Protein AF-A0A6B3G105-F1 (afdb_monomer)

Mean predicted aligned error: 6.86 Å

Solvent-accessible surface area (backbone atoms only — not comparable to full-atom values): 3333 Å² total; per-residue (Å²): 133,86,74,77,74,77,74,59,74,87,78,55,78,77,40,78,58,54,84,82,47,35,61,62,52,24,53,55,32,40,79,70,73,38,84,69,47,51,66,61,50,51,50,50,51,72,78,45,87,47,70,84

Secondary structure (DSSP, 8-state):
--PPPPPPGGGSPP-B--GGGHHHHHHHHHHTTPPP-HHHHHHHHHHS--B-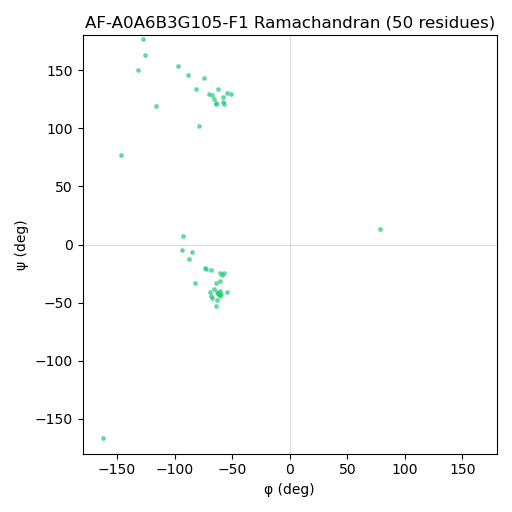

Structure (mmCIF, N/CA/C/O backbone):
data_AF-A0A6B3G105-F1
#
_entry.id   AF-A0A6B3G105-F1
#
loop_
_atom_site.group_PDB
_atom_site.id
_atom_s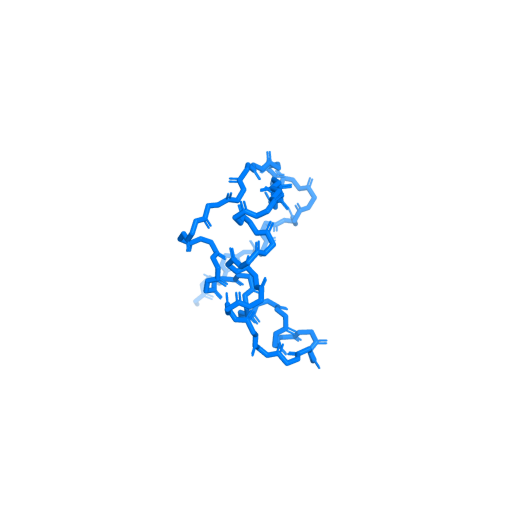ite.type_symbol
_atom_site.label_atom_id
_atom_site.label_alt_id
_atom_site.label_comp_id
_atom_site.label_asym_id
_atom_site.label_entity_id
_atom_site.label_seq_id
_atom_site.pdbx_PDB_ins_code
_atom_site.Cartn_x
_atom_site.Cartn_y
_atom_site.Cartn_z
_atom_site.occupancy
_atom_site.B_iso_or_equiv
_atom_site.auth_seq_id
_atom_site.auth_comp_id
_atom_site.auth_asym_id
_atom_site.auth_atom_id
_atom_site.pdbx_PDB_model_num
ATOM 1 N N . MET A 1 1 ? -16.107 -15.965 -23.025 1.00 49.25 1 MET A N 1
ATOM 2 C CA . MET A 1 1 ? -15.347 -15.986 -21.758 1.00 49.25 1 MET A CA 1
ATOM 3 C C . MET A 1 1 ? -15.759 -14.750 -20.979 1.00 49.25 1 MET A C 1
ATOM 5 O O . MET A 1 1 ? -15.514 -13.653 -21.454 1.00 49.25 1 MET A O 1
ATOM 9 N N . HIS A 1 2 ? -16.519 -14.912 -19.895 1.00 48.34 2 HIS A N 1
ATOM 10 C CA . HIS A 1 2 ? -16.973 -13.791 -19.070 1.00 48.34 2 HIS A CA 1
ATOM 11 C C . HIS A 1 2 ? -15.791 -13.379 -18.186 1.00 48.34 2 HIS A C 1
ATOM 13 O O . HIS A 1 2 ? -15.478 -14.083 -17.228 1.00 48.34 2 HIS A O 1
ATOM 19 N N . SER A 1 3 ? -15.090 -12.298 -18.535 1.00 60.28 3 SER A N 1
ATOM 20 C CA . SER A 1 3 ? -14.194 -11.658 -17.572 1.00 60.28 3 SER A CA 1
ATOM 21 C C . SER A 1 3 ? -15.074 -11.130 -16.441 1.00 60.28 3 SER A C 1
ATOM 23 O O . SER A 1 3 ? -15.986 -10.351 -16.730 1.00 60.2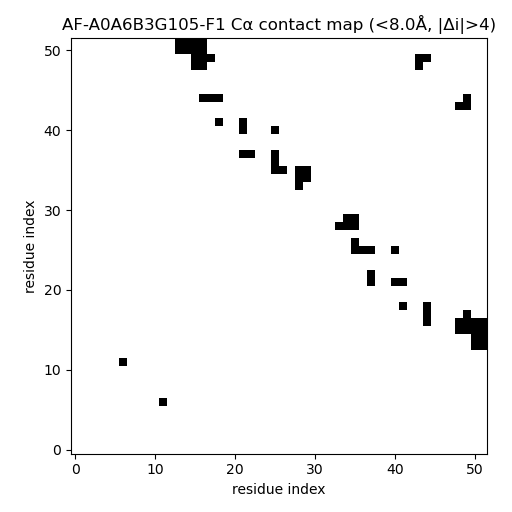8 3 SER A O 1
ATOM 25 N N . PRO A 1 4 ? -14.877 -11.553 -15.180 1.00 60.72 4 PRO A N 1
ATOM 26 C CA . PRO A 1 4 ? -15.556 -10.905 -14.073 1.00 60.72 4 PRO A CA 1
ATOM 27 C C . PRO A 1 4 ? -15.156 -9.431 -14.113 1.00 60.72 4 PRO A C 1
ATOM 29 O O . PRO A 1 4 ? -13.968 -9.106 -14.128 1.00 60.72 4 PRO A O 1
ATOM 32 N N . SER A 1 5 ? -16.145 -8.545 -14.213 1.00 65.19 5 SER A N 1
ATOM 33 C CA . SER A 1 5 ? -15.922 -7.104 -14.141 1.00 65.19 5 SER A CA 1
ATOM 34 C C . SER A 1 5 ? -15.095 -6.822 -12.883 1.00 65.19 5 SER A C 1
ATOM 36 O O . SER A 1 5 ? -15.451 -7.349 -11.821 1.00 65.19 5 SER A O 1
ATOM 38 N N . PRO A 1 6 ? -13.983 -6.067 -12.969 1.00 66.44 6 PRO A N 1
ATOM 39 C CA . PRO A 1 6 ? -13.190 -5.771 -11.789 1.00 66.44 6 PRO A CA 1
ATOM 40 C C . PRO A 1 6 ? -14.112 -5.085 -10.785 1.00 66.44 6 PRO A C 1
ATOM 42 O O . PRO A 1 6 ? -14.730 -4.066 -11.098 1.00 66.44 6 PRO A O 1
ATOM 45 N N . ARG A 1 7 ? -14.264 -5.681 -9.596 1.00 66.25 7 ARG A N 1
ATOM 46 C CA . ARG A 1 7 ? -14.934 -4.996 -8.490 1.00 66.25 7 ARG A CA 1
ATOM 47 C C . ARG A 1 7 ? -14.204 -3.678 -8.294 1.00 66.25 7 ARG A C 1
ATOM 49 O O . ARG A 1 7 ? -12.972 -3.671 -8.248 1.00 66.25 7 ARG A O 1
ATOM 56 N N . SER A 1 8 ? -14.956 -2.584 -8.234 1.00 73.44 8 SER A N 1
ATOM 57 C CA . SER A 1 8 ? -14.352 -1.278 -8.026 1.00 73.44 8 SER A CA 1
ATOM 58 C C . SER A 1 8 ? -13.578 -1.328 -6.713 1.00 73.44 8 SER A C 1
ATOM 60 O O . SER A 1 8 ? -14.122 -1.743 -5.691 1.00 73.44 8 SER A O 1
ATOM 62 N N . LEU A 1 9 ? -12.296 -0.951 -6.738 1.00 73.94 9 LEU A N 1
ATOM 63 C CA . LEU A 1 9 ? -11.436 -0.998 -5.548 1.00 73.94 9 LEU A CA 1
ATOM 64 C C . LEU A 1 9 ? -12.024 -0.175 -4.389 1.00 73.94 9 LEU A C 1
ATOM 66 O O . LEU A 1 9 ? -11.762 -0.473 -3.232 1.00 73.94 9 LEU A O 1
ATOM 70 N N . VAL A 1 10 ? -12.859 0.818 -4.709 1.00 77.88 10 V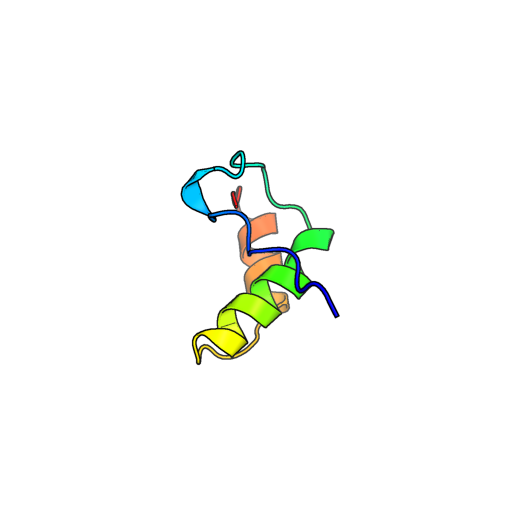AL A N 1
ATOM 71 C CA . VAL A 1 10 ? -13.568 1.674 -3.745 1.00 77.88 10 VAL A CA 1
ATOM 72 C C . VAL A 1 10 ? -14.643 0.938 -2.937 1.00 77.88 10 VAL A C 1
ATOM 74 O O . VAL A 1 10 ? -14.995 1.400 -1.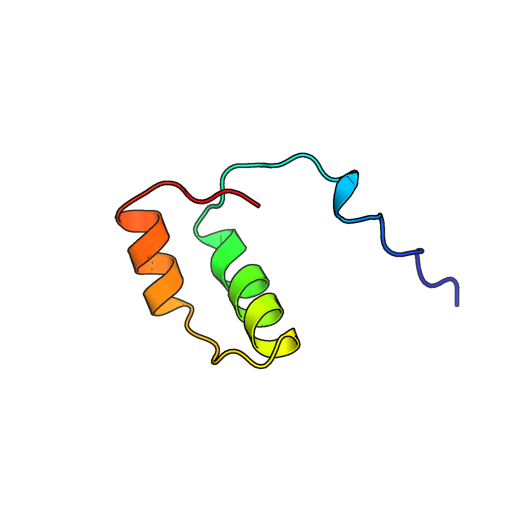859 1.00 77.88 10 VAL A O 1
ATOM 77 N N . ASP A 1 11 ? -15.146 -0.197 -3.434 1.00 84.12 11 ASP A N 1
ATOM 78 C CA . ASP A 1 11 ? -1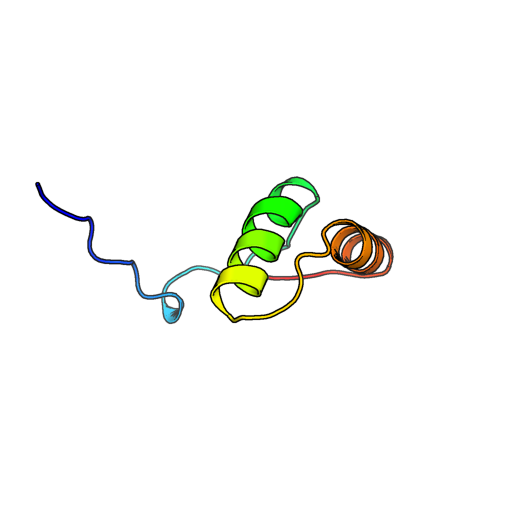6.177 -1.003 -2.766 1.00 84.12 11 ASP A CA 1
ATOM 79 C C . ASP A 1 11 ? -15.573 -2.122 -1.903 1.00 84.12 11 ASP A C 1
ATOM 81 O O . ASP A 1 11 ? -16.296 -2.863 -1.229 1.00 84.12 11 ASP A O 1
ATOM 85 N N . LEU A 1 12 ? -14.247 -2.295 -1.940 1.00 84.25 12 LEU A N 1
ATOM 86 C CA . LEU A 1 12 ? -13.570 -3.318 -1.156 1.00 84.25 12 LEU A CA 1
ATOM 87 C C . LEU A 1 12 ? -13.352 -2.829 0.283 1.00 84.25 12 LEU A C 1
ATOM 89 O O . LEU A 1 12 ? -12.901 -1.702 0.497 1.00 84.25 12 LEU A O 1
ATOM 93 N N . PRO A 1 13 ? -13.647 -3.667 1.293 1.00 87.25 13 PRO A N 1
ATOM 94 C CA . PRO A 1 13 ? -13.389 -3.308 2.676 1.00 87.25 13 PRO A CA 1
ATOM 95 C C . PRO A 1 13 ? -11.881 -3.233 2.922 1.00 87.25 13 PRO A C 1
ATOM 97 O O . PRO A 1 13 ? -11.156 -4.192 2.656 1.00 87.25 13 PRO A O 1
ATOM 100 N N . ILE A 1 14 ? -11.438 -2.115 3.497 1.00 89.25 14 ILE A N 1
ATOM 101 C CA . ILE A 1 14 ? -10.055 -1.938 3.941 1.00 89.25 14 ILE A CA 1
ATOM 102 C C . ILE A 1 14 ? -9.782 -2.913 5.086 1.00 89.25 14 ILE A C 1
ATOM 104 O O . ILE A 1 14 ? -10.487 -2.913 6.101 1.00 89.25 14 ILE A O 1
ATOM 108 N N . ARG A 1 15 ? -8.736 -3.729 4.952 1.00 91.56 15 ARG A N 1
ATOM 109 C CA . ARG A 1 15 ? -8.302 -4.673 5.987 1.00 91.56 15 ARG A CA 1
ATOM 110 C C . ARG A 1 15 ? -6.836 -4.484 6.340 1.00 91.56 15 ARG A C 1
ATOM 112 O O . ARG A 1 15 ? -6.064 -3.882 5.602 1.00 91.56 15 ARG A O 1
ATOM 119 N N . ARG A 1 16 ? -6.434 -5.031 7.488 1.00 90.75 16 ARG A N 1
ATOM 120 C CA . ARG A 1 16 ? -5.029 -5.034 7.905 1.00 90.75 16 ARG A CA 1
ATOM 121 C C . ARG A 1 16 ? -4.218 -5.980 7.022 1.00 90.75 16 ARG A C 1
ATOM 123 O O . ARG A 1 16 ? -4.584 -7.148 6.882 1.00 90.75 16 ARG A O 1
ATOM 130 N N . LEU A 1 17 ? -3.103 -5.484 6.501 1.00 90.75 17 LEU A N 1
ATOM 131 C CA . LEU A 1 17 ? -2.161 -6.275 5.721 1.00 90.75 17 LEU A CA 1
ATOM 132 C C . LEU A 1 17 ? -1.351 -7.197 6.631 1.00 90.75 17 LEU A C 1
ATOM 134 O O . LEU A 1 17 ? -0.980 -6.848 7.756 1.00 90.75 17 LEU A O 1
ATOM 138 N N . ASN A 1 18 ? -1.072 -8.389 6.130 1.00 87.88 18 ASN A N 1
ATOM 139 C CA . ASN A 1 18 ? -0.230 -9.384 6.770 1.00 87.88 18 ASN A CA 1
ATOM 140 C C . ASN A 1 18 ? 0.870 -9.848 5.804 1.00 87.88 18 ASN A C 1
ATOM 142 O O . ASN A 1 18 ? 0.941 -9.432 4.651 1.00 87.88 18 ASN A O 1
ATOM 146 N N . ARG A 1 19 ? 1.764 -10.719 6.282 1.00 86.12 19 ARG A N 1
ATOM 147 C CA . ARG A 1 19 ? 2.914 -11.184 5.492 1.00 86.12 19 ARG A CA 1
ATOM 148 C C . ARG A 1 19 ? 2.501 -11.906 4.195 1.00 86.12 19 ARG A C 1
ATOM 150 O O . ARG A 1 19 ? 3.278 -11.908 3.249 1.00 86.12 19 ARG A O 1
ATOM 157 N N . GLY A 1 20 ? 1.297 -12.483 4.139 1.00 88.62 20 GLY A N 1
ATOM 158 C CA . GLY A 1 20 ? 0.758 -13.118 2.932 1.00 88.62 20 GLY A CA 1
ATOM 159 C C . GLY A 1 20 ? 0.333 -12.125 1.847 1.00 88.62 20 GLY A C 1
ATOM 160 O O . GLY A 1 20 ? 0.289 -12.491 0.678 1.00 88.62 20 GLY A O 1
ATOM 161 N N . ASP A 1 21 ? 0.085 -10.865 2.212 1.00 89.06 21 ASP A N 1
ATOM 162 C CA . ASP A 1 21 ? -0.298 -9.810 1.271 1.00 89.06 21 ASP A CA 1
ATOM 163 C C . ASP A 1 21 ? 0.924 -9.142 0.602 1.00 89.06 21 ASP A C 1
ATOM 165 O O . ASP A 1 21 ? 0.760 -8.359 -0.330 1.00 89.06 21 ASP A O 1
ATOM 169 N N . LEU A 1 22 ? 2.155 -9.472 1.025 1.00 88.19 22 LEU A N 1
ATOM 170 C CA . LEU A 1 22 ? 3.388 -8.869 0.495 1.00 88.19 22 LEU A CA 1
ATOM 171 C C . LEU A 1 22 ? 3.572 -9.107 -1.005 1.00 88.19 22 LEU A C 1
ATOM 173 O O . LEU A 1 22 ? 3.912 -8.173 -1.724 1.00 88.19 22 LEU A O 1
ATOM 177 N N . VAL A 1 23 ? 3.333 -10.338 -1.463 1.00 89.12 23 VAL A N 1
ATOM 178 C CA . VAL A 1 23 ? 3.464 -10.719 -2.877 1.00 89.12 23 VAL A CA 1
ATOM 179 C C . VAL A 1 23 ? 2.441 -9.952 -3.734 1.00 89.12 23 VAL A C 1
ATOM 181 O O . VAL A 1 23 ? 2.873 -9.226 -4.628 1.00 89.12 23 VAL A O 1
ATOM 184 N N . PRO A 1 24 ? 1.125 -9.970 -3.417 1.00 87.75 24 PRO A N 1
ATOM 185 C CA . PRO A 1 24 ? 0.141 -9.130 -4.104 1.00 87.75 24 PRO A CA 1
ATOM 186 C C . PRO A 1 24 ? 0.470 -7.630 -4.100 1.00 87.75 24 PRO A C 1
ATOM 188 O O . PRO A 1 24 ? 0.274 -6.958 -5.109 1.00 87.75 24 PRO A O 1
ATOM 191 N N . CYS A 1 25 ? 0.963 -7.081 -2.983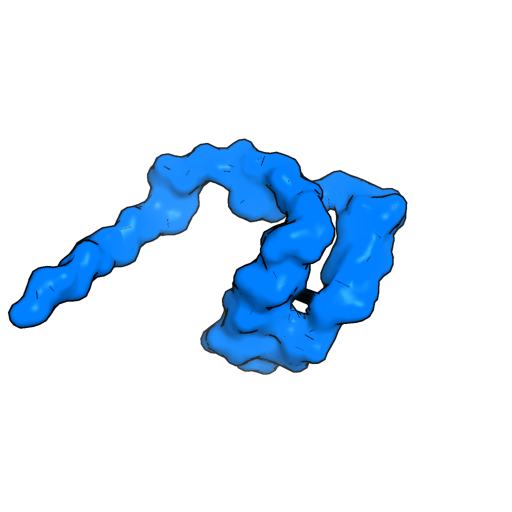 1.00 86.31 25 CYS A N 1
ATOM 192 C CA . CYS A 1 25 ? 1.362 -5.672 -2.909 1.00 86.31 25 CYS A CA 1
ATOM 193 C C . CYS A 1 25 ? 2.570 -5.366 -3.803 1.00 86.31 25 CYS A C 1
ATOM 195 O O . CYS A 1 25 ? 2.621 -4.307 -4.426 1.00 86.31 25 CYS A O 1
ATOM 197 N N . ALA A 1 26 ? 3.537 -6.280 -3.874 1.00 88.31 26 ALA A N 1
ATOM 198 C CA . ALA A 1 26 ? 4.714 -6.125 -4.712 1.00 88.31 26 ALA A CA 1
ATOM 199 C C . ALA A 1 26 ? 4.360 -6.208 -6.207 1.00 88.31 26 ALA A C 1
ATOM 201 O O . ALA A 1 26 ? 4.822 -5.368 -6.977 1.00 88.31 26 ALA A O 1
ATOM 202 N N . ASP A 1 27 ? 3.474 -7.133 -6.589 1.00 89.06 27 ASP A N 1
ATOM 203 C CA . ASP A 1 27 ? 2.926 -7.229 -7.950 1.00 89.06 27 ASP A CA 1
ATOM 204 C C . ASP A 1 27 ? 2.183 -5.935 -8.341 1.00 89.06 27 ASP A C 1
ATOM 206 O O . ASP A 1 27 ? 2.371 -5.395 -9.429 1.00 89.06 27 ASP A O 1
ATOM 210 N N . LEU A 1 28 ? 1.384 -5.378 -7.421 1.00 86.81 28 LEU A N 1
ATOM 211 C CA . LEU A 1 28 ? 0.634 -4.134 -7.625 1.00 86.81 28 L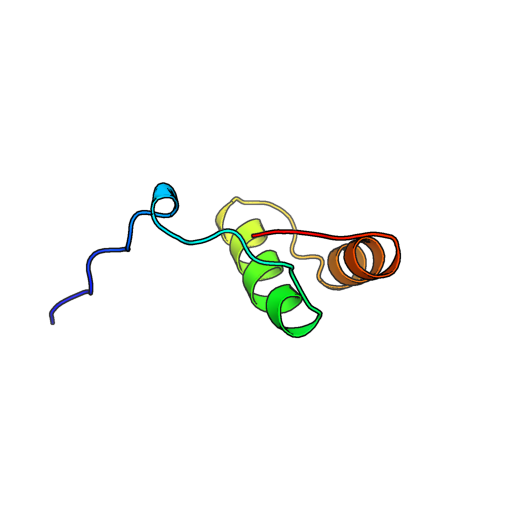EU A CA 1
ATOM 212 C C . LEU A 1 28 ? 1.540 -2.904 -7.826 1.00 86.81 28 LEU A C 1
ATOM 214 O O . LEU A 1 28 ? 1.170 -1.960 -8.534 1.00 86.81 28 LEU A O 1
ATOM 218 N N . CYS A 1 29 ? 2.700 -2.891 -7.167 1.00 86.31 29 CYS A N 1
ATOM 219 C CA . CYS A 1 29 ? 3.730 -1.874 -7.355 1.00 86.31 29 CYS A CA 1
ATOM 220 C C . CYS A 1 29 ? 4.363 -1.972 -8.741 1.00 86.31 29 CYS A C 1
ATOM 222 O O . CYS A 1 29 ? 4.488 -0.948 -9.413 1.00 86.31 29 CYS A O 1
ATOM 224 N N . GLU A 1 30 ? 4.713 -3.183 -9.171 1.00 91.31 30 GLU A N 1
ATOM 225 C CA . GLU A 1 30 ? 5.311 -3.438 -10.482 1.00 91.31 30 GLU A CA 1
ATOM 226 C C . GLU A 1 30 ? 4.364 -3.043 -11.623 1.00 91.31 30 GLU A C 1
ATOM 228 O O . GLU A 1 30 ? 4.774 -2.333 -12.540 1.00 91.31 30 GLU A O 1
ATOM 233 N N . ASP A 1 31 ? 3.072 -3.366 -11.502 1.00 90.25 31 ASP A N 1
ATOM 234 C CA . ASP A 1 31 ? 2.017 -2.940 -12.437 1.00 90.25 31 ASP A CA 1
ATOM 235 C C . ASP A 1 31 ? 1.900 -1.403 -12.544 1.00 90.25 31 ASP A C 1
ATOM 237 O O . ASP A 1 31 ? 1.527 -0.852 -13.579 1.00 90.25 31 ASP A O 1
ATOM 241 N N . ARG A 1 32 ? 2.297 -0.677 -11.489 1.00 88.06 32 ARG A N 1
ATOM 242 C CA . ARG A 1 32 ? 2.371 0.796 -11.458 1.00 88.06 32 ARG A CA 1
ATOM 243 C C . ARG A 1 32 ? 3.747 1.358 -11.830 1.00 88.06 32 ARG A C 1
ATOM 245 O O . ARG A 1 32 ? 3.959 2.562 -11.688 1.00 88.06 32 ARG A O 1
ATOM 252 N N . GLY A 1 33 ? 4.678 0.517 -12.275 1.00 91.69 33 GLY A N 1
ATOM 253 C CA . GLY A 1 33 ? 6.032 0.905 -12.675 1.00 91.69 33 GLY A CA 1
ATOM 254 C C . GLY A 1 33 ? 7.004 1.146 -11.516 1.00 91.69 33 GLY A C 1
ATOM 255 O O . GLY A 1 33 ? 8.071 1.722 -11.726 1.00 91.69 33 GLY A O 1
ATOM 256 N N . TRP A 1 34 ? 6.660 0.731 -10.295 1.00 87.56 34 TRP A N 1
ATOM 257 C CA . TRP A 1 34 ? 7.565 0.780 -9.146 1.00 87.56 34 TRP A CA 1
ATOM 258 C C . TRP A 1 34 ? 8.393 -0.507 -9.058 1.00 87.56 34 TRP A C 1
ATOM 260 O O . TRP A 1 34 ? 7.880 -1.582 -9.364 1.00 87.56 34 TRP A O 1
ATOM 270 N N . PRO A 1 35 ? 9.656 -0.443 -8.599 1.00 84.38 35 PRO A N 1
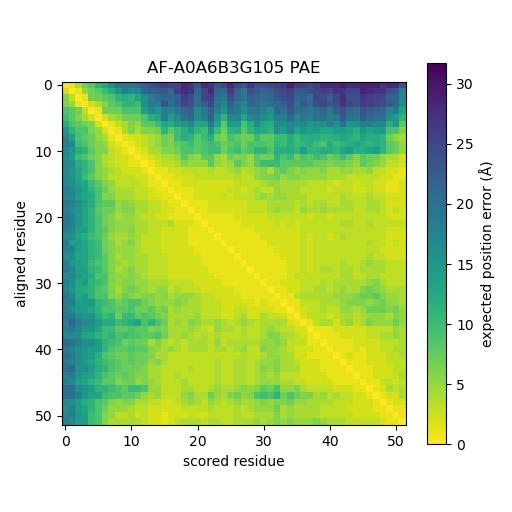ATOM 271 C CA . PRO A 1 35 ? 10.456 -1.642 -8.396 1.00 84.38 35 PRO A CA 1
ATOM 272 C C . PRO A 1 35 ? 9.825 -2.547 -7.331 1.00 84.38 35 PRO A C 1
ATOM 274 O O . PRO A 1 35 ? 9.441 -2.089 -6.249 1.00 84.38 35 PRO A O 1
ATOM 277 N N . ARG A 1 36 ? 9.748 -3.842 -7.642 1.00 86.00 36 ARG A N 1
ATOM 278 C CA . ARG A 1 36 ? 9.288 -4.891 -6.730 1.00 86.00 36 ARG A CA 1
ATOM 279 C C . ARG A 1 36 ? 10.246 -5.002 -5.539 1.00 86.00 36 ARG A C 1
ATOM 281 O O . ARG A 1 36 ? 11.428 -5.278 -5.728 1.00 86.00 36 ARG A O 1
ATOM 288 N N . ASP A 1 37 ? 9.744 -4.821 -4.316 1.00 83.50 37 ASP A N 1
ATOM 289 C CA . ASP A 1 37 ? 10.568 -4.928 -3.102 1.00 83.50 37 ASP A CA 1
ATOM 290 C C . ASP A 1 37 ? 9.783 -5.494 -1.908 1.00 83.50 37 ASP A C 1
ATOM 292 O O . ASP A 1 37 ? 9.355 -4.789 -0.991 1.00 83.50 37 ASP A O 1
ATOM 296 N N . GLU A 1 38 ? 9.584 -6.811 -1.921 1.00 84.50 38 GLU A N 1
ATOM 297 C CA . GLU A 1 38 ? 8.903 -7.550 -0.849 1.00 84.50 38 GLU A CA 1
ATOM 298 C C . GLU A 1 38 ? 9.621 -7.424 0.499 1.00 84.50 38 GLU A C 1
ATOM 300 O O . GLU A 1 38 ? 8.975 -7.428 1.548 1.00 84.50 38 GLU A O 1
ATOM 305 N N . HIS A 1 39 ? 10.951 -7.287 0.488 1.00 84.62 39 HIS A N 1
ATOM 306 C CA . HIS A 1 39 ? 11.740 -7.171 1.709 1.00 84.62 39 HIS A CA 1
ATOM 307 C C . HIS A 1 39 ? 11.465 -5.841 2.412 1.00 84.62 39 HIS A C 1
ATOM 309 O O . HIS A 1 39 ? 11.221 -5.808 3.622 1.00 84.62 39 HIS A O 1
ATOM 315 N N . ARG A 1 40 ? 11.421 -4.744 1.652 1.00 83.12 40 ARG A N 1
ATOM 316 C CA . ARG A 1 40 ? 11.054 -3.425 2.168 1.00 83.12 40 ARG A CA 1
ATOM 317 C C . ARG A 1 40 ? 9.618 -3.393 2.675 1.00 83.12 40 ARG A C 1
ATOM 319 O O . ARG A 1 40 ? 9.369 -2.837 3.745 1.00 83.12 40 ARG A O 1
ATOM 326 N N . TRP A 1 41 ? 8.686 -4.030 1.969 1.00 83.50 41 TRP A N 1
ATOM 327 C CA . TRP A 1 41 ? 7.311 -4.173 2.449 1.00 83.50 41 TRP A CA 1
ATOM 328 C C . TRP A 1 41 ? 7.235 -4.987 3.747 1.00 83.50 41 TRP A C 1
ATOM 330 O O . TRP A 1 41 ? 6.546 -4.592 4.689 1.00 83.50 41 TRP A O 1
ATOM 340 N N . GLY A 1 42 ? 8.001 -6.076 3.846 1.00 86.44 42 GLY A N 1
ATOM 341 C CA . GLY A 1 42 ? 8.116 -6.881 5.059 1.00 86.44 42 GLY A CA 1
ATOM 342 C C . GLY A 1 42 ? 8.662 -6.089 6.248 1.00 86.44 42 GLY A C 1
ATOM 343 O O . GLY A 1 42 ? 8.143 -6.225 7.359 1.00 86.44 42 GLY A O 1
ATOM 344 N N . LEU A 1 43 ? 9.653 -5.222 6.021 1.00 88.25 43 LEU A N 1
ATOM 345 C CA . LEU A 1 43 ? 10.186 -4.311 7.035 1.00 88.25 43 LEU A CA 1
ATOM 346 C C . LEU A 1 43 ? 9.114 -3.316 7.506 1.00 88.25 43 LEU A C 1
ATOM 348 O O . LEU A 1 43 ? 8.910 -3.169 8.709 1.00 88.25 43 LEU A O 1
ATOM 352 N N . LEU A 1 44 ? 8.391 -2.680 6.578 1.00 86.00 44 LEU A N 1
ATOM 353 C CA . LEU A 1 44 ? 7.337 -1.709 6.896 1.00 86.00 44 LEU A CA 1
ATOM 354 C C . LEU A 1 44 ? 6.198 -2.335 7.713 1.00 86.00 44 LEU A C 1
ATOM 356 O O . LEU A 1 44 ? 5.761 -1.745 8.697 1.00 86.00 44 LEU A O 1
ATOM 360 N N . LEU A 1 45 ? 5.756 -3.545 7.356 1.00 86.56 45 LEU A N 1
ATOM 361 C CA . LEU A 1 45 ? 4.731 -4.273 8.116 1.00 86.56 45 LEU A CA 1
ATOM 362 C C . LEU A 1 45 ? 5.247 -4.851 9.440 1.00 86.56 45 LEU A C 1
ATOM 364 O O . LEU A 1 45 ? 4.451 -5.162 10.319 1.00 86.56 45 LEU A O 1
ATOM 368 N N . SER A 1 46 ? 6.561 -5.019 9.596 1.00 86.44 46 SER A N 1
ATOM 369 C CA . SER A 1 46 ? 7.153 -5.418 10.880 1.00 86.44 46 SER A CA 1
ATOM 370 C C . SER A 1 46 ? 7.328 -4.220 11.817 1.00 86.44 46 SER A C 1
ATOM 372 O O . SER A 1 46 ? 7.209 -4.369 13.030 1.00 86.44 46 SER A O 1
ATOM 374 N N . ALA A 1 47 ? 7.597 -3.035 11.263 1.00 88.88 47 ALA A N 1
ATOM 375 C CA . ALA A 1 47 ? 7.776 -1.789 12.006 1.00 88.88 47 ALA A CA 1
ATOM 376 C C . ALA A 1 47 ? 6.460 -1.033 12.268 1.00 88.88 47 ALA A C 1
ATOM 378 O O . ALA A 1 47 ? 6.441 -0.089 13.056 1.00 88.88 47 ALA A O 1
ATOM 379 N N . GLY A 1 48 ? 5.362 -1.417 11.613 1.00 87.38 48 GLY A N 1
ATOM 380 C CA . GLY A 1 48 ? 4.095 -0.699 11.683 1.00 87.38 48 GLY A CA 1
ATOM 381 C C . GLY A 1 48 ? 2.901 -1.523 11.216 1.00 87.38 48 GLY A C 1
ATOM 382 O O . GLY A 1 48 ? 2.965 -2.738 11.077 1.00 87.38 48 GLY A O 1
ATOM 383 N N . THR A 1 49 ? 1.771 -0.851 10.999 1.00 89.12 49 THR A N 1
ATOM 384 C CA . THR A 1 49 ? 0.542 -1.485 10.509 1.00 89.12 49 THR A CA 1
ATOM 385 C C . THR A 1 49 ? 0.174 -0.923 9.143 1.00 89.12 49 THR A C 1
ATOM 387 O O . THR A 1 49 ? -0.070 0.274 9.019 1.00 89.12 49 THR A O 1
ATOM 390 N N . GLY A 1 50 ? 0.123 -1.790 8.132 1.00 88.19 50 GLY A N 1
ATOM 391 C CA . GLY A 1 50 ? -0.382 -1.460 6.800 1.00 88.19 50 GLY A CA 1
ATOM 392 C C . GLY A 1 50 ? -1.837 -1.887 6.617 1.00 88.19 50 GLY A C 1
ATOM 393 O O . GLY A 1 50 ? -2.293 -2.844 7.248 1.00 88.19 50 GLY A O 1
ATOM 394 N N . TYR A 1 51 ? -2.545 -1.195 5.728 1.00 88.81 51 TYR A N 1
ATOM 395 C CA . TYR A 1 51 ? -3.920 -1.497 5.338 1.00 88.81 51 TYR A CA 1
ATOM 396 C C . TYR A 1 51 ? -4.053 -1.494 3.814 1.00 88.81 51 TYR A C 1
ATOM 398 O O . TYR A 1 51 ? -3.316 -0.767 3.146 1.00 88.81 51 TYR A O 1
ATOM 406 N N . GLY A 1 52 ? -4.981 -2.291 3.287 1.00 86.88 52 GLY A N 1
ATOM 407 C CA . GLY A 1 52 ? -5.281 -2.390 1.859 1.00 86.88 52 GLY A CA 1
ATOM 408 C C . GLY A 1 52 ? -6.640 -3.004 1.585 1.00 86.88 52 GLY A C 1
ATOM 409 O O . GLY A 1 52 ? -7.254 -3.538 2.541 1.00 86.88 52 GLY A O 1
#

Sequence (52 aa):
MHSPSPRSLVDLPIRRLNRGDLVPCADLCEDRGWPRDEHRWGLLLSAGTGYG

Radius of gyration: 12.98 Å; Cα contacts (8 Å, |Δi|>4): 35; chains: 1; bounding box: 29×18×34 Å

Foldseek 3Di:
DDDDDPDDPVPDDKDKDDLVCLVVVQVVCVVVVHHRDSPVVVVDVVVDIDID

pLDDT: mean 82.97, std 10.25, range [48.34, 91.69]